Protein AF-A0A392Q8X5-F1 (afdb_monomer)

Mean predicted aligned error: 6.74 Å

Organism: NCBI:txid97028

Sequence (104 aa):
MPFQKICNNMVGVLKRLKPVLDDIMDYKIPLHENLCKVCEELDIRVNEARDFIEKWGSKMSKIHSVLQSGTLLIKLQSTSLDICHMIVKSLQSPPSVSVLANLQ

pLDDT: mean 88.03, std 12.71, range [51.56, 98.44]

Structure (mmCIF, N/CA/C/O backbone):
data_AF-A0A392Q8X5-F1
#
_entry.id   AF-A0A392Q8X5-F1
#
loop_
_atom_site.group_PDB
_atom_site.id
_atom_site.type_symbol
_atom_site.label_atom_id
_atom_site.label_alt_id
_atom_site.label_comp_id
_atom_site.label_asym_id
_atom_site.label_entity_id
_atom_site.label_seq_id
_atom_site.pdbx_PDB_ins_code
_atom_site.Cartn_x
_atom_site.Cartn_y
_atom_site.Cartn_z
_atom_site.occupancy
_atom_site.B_iso_or_equiv
_atom_site.auth_seq_id
_atom_site.auth_comp_id
_atom_site.auth_asym_id
_atom_site.auth_atom_id
_atom_site.pdbx_PDB_model_num
ATOM 1 N N . MET A 1 1 ? -20.931 2.638 7.370 1.00 82.19 1 MET A N 1
ATOM 2 C CA . MET A 1 1 ? -20.209 3.313 8.478 1.00 82.19 1 MET A CA 1
ATOM 3 C C . MET A 1 1 ? -18.973 4.025 7.923 1.00 82.19 1 MET A C 1
ATOM 5 O O . MET A 1 1 ? -18.302 3.419 7.095 1.00 82.19 1 MET A O 1
ATOM 9 N N . PRO A 1 2 ? -18.662 5.275 8.325 1.00 90.88 2 PRO A N 1
ATOM 10 C CA . PRO A 1 2 ? -17.554 6.057 7.752 1.00 90.88 2 PRO A CA 1
ATOM 11 C C . PRO A 1 2 ? -16.181 5.371 7.828 1.00 90.88 2 PRO A C 1
ATOM 13 O O . PRO A 1 2 ? -15.478 5.322 6.827 1.00 90.88 2 PRO A O 1
ATOM 16 N N . PHE A 1 3 ? -15.846 4.756 8.967 1.00 91.94 3 PHE A N 1
ATOM 17 C CA . PHE A 1 3 ? -14.605 3.988 9.145 1.00 91.94 3 PHE A CA 1
ATOM 18 C C . PHE A 1 3 ? -14.455 2.862 8.107 1.00 91.94 3 PHE A C 1
ATOM 20 O O . PHE A 1 3 ? -13.466 2.806 7.388 1.00 91.94 3 PHE A O 1
ATOM 27 N N . GLN A 1 4 ? -15.489 2.033 7.936 1.00 92.50 4 GLN A N 1
ATOM 28 C CA . GLN A 1 4 ? -15.488 0.948 6.949 1.00 92.50 4 GLN A CA 1
ATOM 29 C C . GLN A 1 4 ? -15.280 1.460 5.516 1.00 92.50 4 GLN A C 1
ATOM 31 O O . GLN A 1 4 ? -14.575 0.832 4.732 1.00 92.50 4 GLN A O 1
ATOM 36 N N . LYS A 1 5 ? -15.865 2.617 5.167 1.00 96.44 5 LYS A N 1
ATOM 37 C CA . LYS A 1 5 ? -15.646 3.246 3.855 1.00 96.44 5 LYS A CA 1
ATOM 38 C C . LYS A 1 5 ? -14.170 3.605 3.658 1.00 96.44 5 LYS A C 1
ATOM 40 O O . LYS A 1 5 ? -13.638 3.385 2.577 1.00 96.44 5 LYS A O 1
ATOM 45 N N . ILE A 1 6 ? -13.510 4.116 4.696 1.00 97.06 6 ILE A N 1
ATOM 46 C CA . ILE A 1 6 ? -12.085 4.454 4.655 1.00 97.06 6 ILE A CA 1
ATOM 47 C C . ILE A 1 6 ? -11.227 3.190 4.500 1.00 97.06 6 ILE A C 1
ATOM 49 O O . ILE A 1 6 ? -10.365 3.160 3.625 1.00 97.06 6 ILE A O 1
ATOM 53 N N . CYS A 1 7 ? -11.507 2.121 5.251 1.00 95.44 7 CYS A N 1
ATOM 54 C CA . CYS A 1 7 ? -10.812 0.837 5.091 1.00 95.44 7 CYS A CA 1
ATOM 55 C C . CYS A 1 7 ? -10.974 0.271 3.671 1.00 95.44 7 CYS A C 1
ATOM 57 O O . CYS A 1 7 ? -9.999 -0.138 3.045 1.00 95.44 7 CYS A O 1
ATOM 59 N N . ASN A 1 8 ? -12.190 0.311 3.118 1.00 96.88 8 ASN A N 1
ATOM 60 C CA . ASN A 1 8 ? -12.440 -0.121 1.742 1.00 96.88 8 ASN A CA 1
ATOM 61 C C . ASN A 1 8 ? -11.658 0.721 0.724 1.00 96.88 8 ASN A C 1
ATOM 63 O O . ASN A 1 8 ? -11.166 0.180 -0.266 1.00 96.88 8 ASN A O 1
ATOM 67 N N . ASN A 1 9 ? -11.503 2.024 0.969 1.00 98.12 9 ASN A N 1
ATOM 68 C CA . ASN A 1 9 ? -10.683 2.889 0.126 1.00 98.12 9 ASN A CA 1
ATOM 69 C C . ASN A 1 9 ? -9.196 2.517 0.201 1.00 98.12 9 ASN A C 1
ATOM 71 O O . ASN A 1 9 ? -8.555 2.472 -0.844 1.00 98.12 9 ASN A O 1
ATOM 75 N N . MET A 1 10 ? -8.657 2.196 1.384 1.00 98.19 10 MET A N 1
ATOM 76 C CA . MET A 1 10 ? -7.272 1.712 1.525 1.00 98.19 10 MET A CA 1
ATOM 77 C C . MET A 1 10 ? -7.050 0.438 0.708 1.00 98.19 10 MET A C 1
ATOM 79 O O . MET A 1 10 ? -6.116 0.360 -0.086 1.00 98.19 10 MET A O 1
ATOM 83 N N . VAL A 1 11 ? -7.961 -0.533 0.837 1.00 97.62 11 VAL A N 1
ATOM 84 C CA . VAL A 1 11 ? -7.938 -1.759 0.027 1.00 97.62 11 VAL A CA 1
ATOM 85 C C . VAL A 1 11 ? -8.020 -1.422 -1.463 1.00 97.62 11 VAL A C 1
ATOM 87 O O . VAL A 1 11 ? -7.318 -2.024 -2.270 1.00 97.62 11 VAL A O 1
ATOM 90 N N . GLY A 1 12 ? -8.848 -0.446 -1.840 1.00 98.31 12 GLY A N 1
ATOM 91 C CA . GLY A 1 12 ? -8.958 0.043 -3.212 1.00 98.31 12 GLY A CA 1
ATOM 92 C C . GLY A 1 12 ? -7.654 0.630 -3.756 1.00 98.31 12 GLY A C 1
ATOM 93 O O . GLY A 1 12 ? -7.317 0.362 -4.905 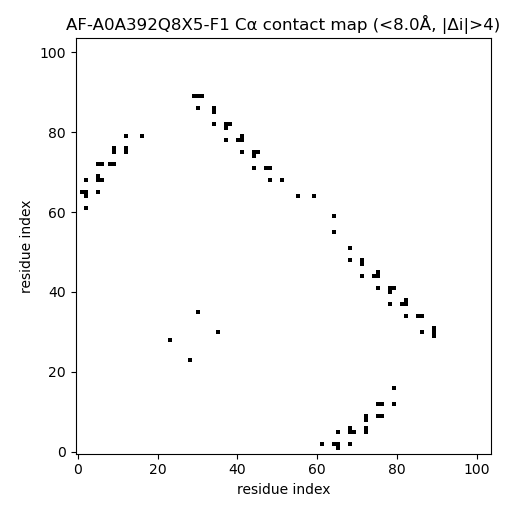1.00 98.31 12 GLY A O 1
ATOM 94 N N . VAL A 1 13 ? -6.909 1.386 -2.946 1.00 98.25 13 VAL A N 1
ATOM 95 C CA . VAL A 1 13 ? -5.582 1.912 -3.308 1.00 98.25 13 VAL A CA 1
ATOM 96 C C . VAL A 1 13 ? -4.605 0.759 -3.541 1.00 98.25 13 VAL A C 1
ATOM 98 O O . VAL A 1 13 ? -4.021 0.666 -4.617 1.00 98.25 13 VAL A O 1
ATOM 101 N N . LEU A 1 14 ? -4.502 -0.175 -2.592 1.00 97.75 14 LEU A N 1
ATOM 102 C CA . LEU A 1 14 ? -3.572 -1.306 -2.683 1.00 97.75 14 LEU A CA 1
ATOM 103 C C . LEU A 1 14 ? -3.877 -2.235 -3.860 1.00 97.75 14 LEU A C 1
ATOM 105 O O . LEU A 1 14 ? -2.969 -2.640 -4.580 1.00 97.75 14 LEU A O 1
ATOM 109 N N . LYS A 1 15 ? -5.158 -2.526 -4.115 1.00 98.12 15 LYS A N 1
ATOM 110 C CA . LYS A 1 15 ? -5.579 -3.327 -5.274 1.00 98.12 15 LYS A CA 1
ATOM 111 C C . LYS A 1 15 ? -5.217 -2.678 -6.608 1.00 98.12 15 LYS A C 1
ATOM 113 O O . LYS A 1 15 ? -4.985 -3.399 -7.569 1.00 98.12 15 LYS A O 1
ATOM 118 N N . ARG A 1 16 ? -5.201 -1.344 -6.680 1.00 97.69 16 ARG A N 1
ATOM 119 C CA . ARG A 1 16 ? -4.802 -0.607 -7.888 1.00 97.69 16 ARG A CA 1
ATOM 120 C C . ARG A 1 16 ? -3.291 -0.530 -8.041 1.00 97.69 16 ARG A C 1
ATOM 122 O O . ARG A 1 16 ? -2.813 -0.581 -9.164 1.00 97.69 16 ARG A O 1
ATOM 129 N N . LEU A 1 17 ? -2.561 -0.413 -6.935 1.00 96.81 17 LEU A N 1
ATOM 130 C CA . LEU A 1 17 ? -1.105 -0.347 -6.965 1.00 96.81 17 LEU A CA 1
ATOM 131 C C . LEU A 1 17 ? -0.468 -1.706 -7.275 1.00 96.81 17 LEU A C 1
ATOM 133 O O . LEU A 1 17 ? 0.519 -1.756 -7.996 1.00 96.81 17 LEU A O 1
ATOM 137 N N . LYS A 1 18 ? -1.046 -2.805 -6.778 1.00 96.19 18 LYS A N 1
ATOM 138 C CA . LYS A 1 18 ? -0.533 -4.162 -7.005 1.00 96.19 18 LYS A CA 1
ATOM 139 C C . LYS A 1 18 ? -0.174 -4.467 -8.472 1.00 96.19 18 LYS A C 1
ATOM 141 O O . LYS A 1 18 ? 0.979 -4.814 -8.688 1.00 96.19 18 LYS A O 1
ATOM 146 N N . PRO A 1 19 ? -1.077 -4.327 -9.464 1.00 96.62 19 PRO A N 1
ATOM 147 C CA . PRO A 1 19 ? -0.734 -4.644 -10.851 1.00 96.62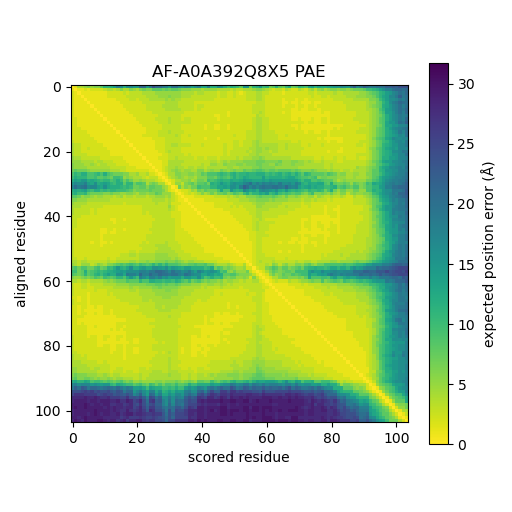 19 PRO A CA 1
ATOM 148 C C . PRO A 1 19 ? 0.414 -3.784 -11.391 1.00 96.62 19 PRO A C 1
ATOM 150 O O . PRO A 1 19 ? 1.228 -4.283 -12.149 1.00 96.62 19 PRO A O 1
ATOM 153 N N . VAL A 1 20 ? 0.546 -2.529 -10.942 1.00 93.38 20 VAL A N 1
ATOM 154 C CA . VAL A 1 20 ? 1.681 -1.672 -11.325 1.00 93.38 20 VAL A CA 1
ATOM 155 C C . VAL A 1 20 ? 2.999 -2.254 -10.813 1.00 93.38 20 VAL A C 1
ATOM 157 O O . VAL A 1 20 ? 3.994 -2.249 -11.528 1.00 93.38 20 VAL A O 1
ATOM 160 N N . LEU A 1 21 ? 3.019 -2.759 -9.577 1.00 92.44 21 LEU A N 1
ATOM 161 C CA . LEU A 1 21 ? 4.204 -3.399 -9.004 1.00 92.44 21 LEU A CA 1
ATOM 162 C C . LEU A 1 21 ? 4.495 -4.761 -9.648 1.00 92.44 21 LEU A C 1
ATOM 164 O O . LEU A 1 21 ? 5.659 -5.075 -9.881 1.00 92.44 21 LEU A O 1
ATOM 168 N N . ASP A 1 22 ? 3.453 -5.539 -9.949 1.00 93.56 22 ASP A N 1
ATOM 169 C CA . ASP A 1 22 ? 3.576 -6.822 -10.647 1.00 93.56 22 ASP A CA 1
ATOM 170 C C . ASP A 1 22 ? 4.200 -6.607 -12.043 1.00 93.56 22 ASP A C 1
ATOM 172 O O . ASP A 1 22 ? 5.190 -7.257 -12.371 1.00 93.56 22 ASP A O 1
ATOM 176 N N . ASP A 1 23 ? 3.734 -5.606 -12.802 1.00 91.69 23 ASP A N 1
ATOM 177 C CA . ASP A 1 23 ? 4.288 -5.254 -14.117 1.00 91.69 23 ASP A CA 1
ATOM 178 C C . ASP A 1 23 ? 5.788 -4.919 -14.035 1.00 91.69 23 ASP A C 1
ATOM 180 O O . ASP A 1 23 ? 6.584 -5.377 -14.850 1.00 91.69 23 ASP A O 1
ATOM 184 N N . ILE A 1 24 ? 6.220 -4.144 -13.035 1.00 87.75 24 ILE A N 1
ATOM 185 C CA . ILE A 1 24 ? 7.646 -3.810 -12.866 1.00 87.75 24 ILE A CA 1
ATOM 186 C C . ILE A 1 24 ? 8.494 -5.070 -12.684 1.00 87.75 24 ILE A C 1
ATOM 188 O O . ILE A 1 24 ? 9.575 -5.173 -13.274 1.00 87.75 24 ILE A O 1
ATOM 192 N N . MET A 1 25 ? 8.005 -6.018 -11.884 1.00 87.25 25 MET A N 1
ATOM 193 C CA . MET A 1 25 ? 8.685 -7.288 -11.649 1.00 87.25 25 MET A CA 1
ATOM 194 C C . MET A 1 25 ? 8.729 -8.141 -12.919 1.00 87.25 25 MET A C 1
ATOM 196 O O . MET A 1 25 ? 9.794 -8.662 -13.262 1.00 87.25 25 MET A O 1
ATOM 200 N N . ASP A 1 26 ? 7.615 -8.228 -13.645 1.00 91.62 26 ASP A N 1
ATOM 201 C CA . ASP A 1 26 ? 7.484 -9.022 -14.870 1.00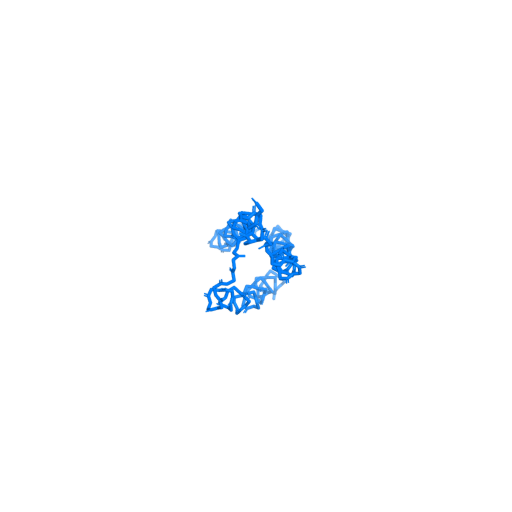 91.62 26 ASP A CA 1
ATOM 202 C C . ASP A 1 26 ? 8.362 -8.477 -16.005 1.00 91.62 26 ASP A C 1
ATOM 204 O O . ASP A 1 26 ? 9.083 -9.230 -16.668 1.00 91.62 26 ASP A O 1
ATOM 208 N N . TYR A 1 27 ? 8.382 -7.154 -16.186 1.00 86.38 27 TYR A N 1
ATOM 209 C CA . TYR A 1 27 ? 9.224 -6.477 -17.176 1.00 86.38 27 TYR A CA 1
ATOM 210 C C . TYR A 1 27 ? 10.669 -6.266 -16.705 1.00 86.38 27 TYR A C 1
ATOM 212 O O . TYR A 1 27 ? 11.481 -5.731 -17.463 1.00 86.38 27 TYR A O 1
ATOM 220 N N . LYS A 1 28 ? 11.010 -6.686 -15.477 1.00 82.75 28 LYS A N 1
ATOM 221 C CA . LYS A 1 28 ? 12.334 -6.510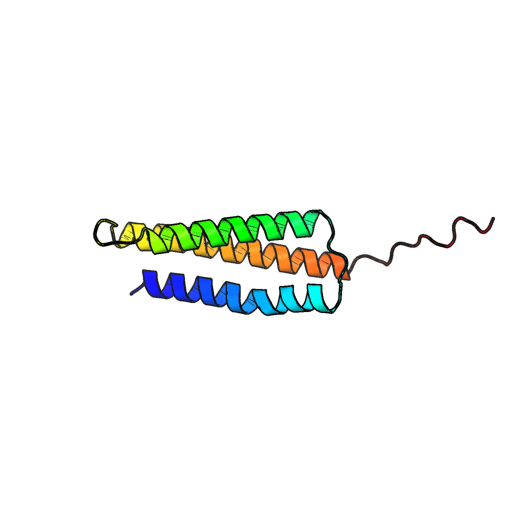 -14.855 1.00 82.75 28 LYS A CA 1
ATOM 222 C C . LYS A 1 28 ? 12.843 -5.071 -14.971 1.00 82.75 28 LYS A C 1
ATOM 224 O O . LYS A 1 28 ? 14.023 -4.846 -15.251 1.00 82.75 28 LYS A O 1
ATOM 229 N N . ILE A 1 29 ? 11.948 -4.097 -14.792 1.00 77.69 29 ILE A N 1
ATOM 230 C CA . ILE A 1 29 ? 12.303 -2.680 -14.893 1.00 77.69 29 ILE A CA 1
ATOM 231 C C . ILE A 1 29 ? 13.348 -2.391 -13.808 1.00 77.69 29 ILE A C 1
ATOM 233 O O . ILE A 1 29 ? 13.086 -2.676 -12.637 1.00 77.69 29 ILE A O 1
ATOM 237 N N . PRO A 1 30 ? 14.527 -1.839 -14.156 1.00 74.25 30 PRO A N 1
ATOM 238 C CA . PRO A 1 30 ? 15.545 -1.516 -13.170 1.00 74.25 30 PRO A CA 1
ATOM 239 C C . PRO A 1 30 ? 14.991 -0.542 -12.128 1.00 74.25 30 PRO A C 1
ATOM 241 O O . PRO A 1 30 ? 14.674 0.611 -12.422 1.00 74.25 30 PRO A O 1
ATOM 244 N N . LEU A 1 31 ? 14.873 -1.019 -10.894 1.00 71.69 31 LEU A N 1
ATOM 245 C CA . LEU A 1 31 ? 14.474 -0.207 -9.758 1.00 71.69 31 LEU A CA 1
ATOM 246 C C . LEU A 1 31 ? 15.711 0.532 -9.243 1.00 71.69 31 LEU A C 1
ATOM 248 O O . LEU A 1 31 ? 16.656 -0.089 -8.758 1.00 71.69 31 LEU A O 1
ATOM 252 N N . HIS A 1 32 ? 15.724 1.863 -9.333 1.00 74.69 32 HIS A N 1
ATOM 253 C CA . HIS A 1 32 ? 16.729 2.654 -8.620 1.00 74.69 32 HIS A CA 1
ATOM 254 C C . HIS A 1 32 ? 16.594 2.440 -7.102 1.00 74.69 32 HIS A C 1
ATOM 256 O O . HIS A 1 32 ? 15.484 2.259 -6.605 1.00 74.69 32 HIS A O 1
ATOM 262 N N . GLU A 1 33 ? 17.696 2.550 -6.348 1.00 76.62 33 GLU A N 1
ATOM 263 C CA . GLU A 1 33 ? 17.722 2.399 -4.877 1.00 76.62 33 GLU A CA 1
ATOM 264 C C . GLU A 1 33 ? 16.642 3.247 -4.172 1.00 76.62 33 GLU A C 1
ATOM 266 O O . GLU A 1 33 ? 16.041 2.832 -3.182 1.00 76.62 33 GLU A O 1
ATOM 271 N N . ASN A 1 34 ? 16.330 4.419 -4.731 1.00 81.62 34 ASN A N 1
ATOM 272 C CA . ASN A 1 34 ? 15.282 5.296 -4.218 1.00 81.62 34 ASN A CA 1
ATOM 273 C C . ASN A 1 34 ? 13.871 4.702 -4.347 1.00 81.62 34 ASN A C 1
ATOM 275 O O . ASN A 1 34 ? 13.037 4.976 -3.494 1.00 81.62 34 ASN A O 1
ATOM 279 N N . LEU A 1 35 ? 13.583 3.901 -5.376 1.00 86.12 35 LEU A N 1
ATOM 280 C CA . LEU A 1 35 ? 12.278 3.257 -5.535 1.00 86.12 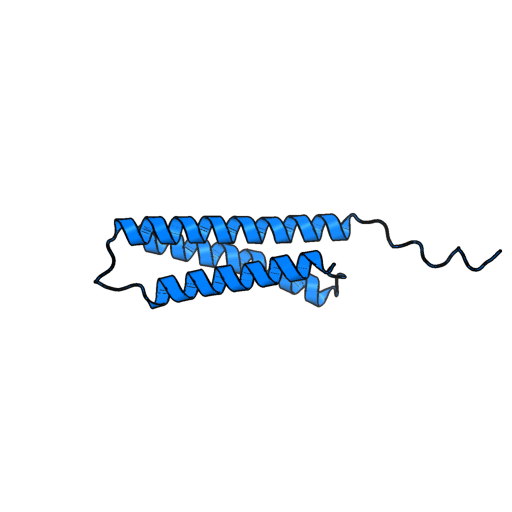35 LEU A CA 1
ATOM 281 C C . LEU A 1 35 ? 12.099 2.114 -4.527 1.00 86.12 35 LEU A C 1
ATOM 283 O O . LEU A 1 35 ? 11.030 2.007 -3.934 1.00 86.12 35 LEU A O 1
ATOM 287 N N . CYS A 1 36 ? 13.156 1.344 -4.240 1.00 87.94 36 CYS A N 1
ATOM 288 C CA . CYS A 1 36 ? 13.129 0.338 -3.172 1.00 87.94 36 CYS A CA 1
ATOM 289 C C . CYS A 1 36 ? 12.760 0.961 -1.817 1.00 87.94 36 CYS A C 1
ATOM 291 O O . CYS A 1 36 ? 11.850 0.473 -1.155 1.00 87.94 36 CYS A O 1
ATOM 293 N N . LYS A 1 37 ? 13.369 2.101 -1.460 1.00 91.38 37 LYS A N 1
ATOM 294 C CA . LYS A 1 37 ? 13.061 2.828 -0.213 1.00 91.38 37 LYS A CA 1
ATOM 295 C C . LYS A 1 37 ? 11.597 3.269 -0.121 1.00 91.38 37 LYS A C 1
ATOM 297 O O . LYS A 1 37 ? 10.992 3.191 0.943 1.00 91.38 37 LYS A O 1
ATOM 302 N N . VAL A 1 38 ? 10.999 3.724 -1.226 1.00 92.38 38 VAL A N 1
ATOM 303 C CA . VAL A 1 38 ? 9.575 4.114 -1.226 1.00 92.38 38 VAL A CA 1
ATOM 304 C C . VAL A 1 38 ? 8.662 2.878 -1.139 1.00 92.38 38 VAL A C 1
ATOM 306 O O . VAL A 1 38 ? 7.615 2.938 -0.495 1.00 92.38 38 VAL A O 1
ATOM 309 N N . CYS A 1 39 ? 9.055 1.742 -1.721 1.00 93.00 39 CYS A N 1
ATOM 310 C CA . CYS A 1 39 ? 8.340 0.473 -1.546 1.00 93.00 39 CYS A CA 1
ATOM 311 C C . CYS A 1 39 ? 8.418 -0.051 -0.100 1.00 93.00 39 CYS A C 1
ATOM 313 O O . CYS A 1 39 ? 7.419 -0.544 0.417 1.00 93.00 39 CYS A O 1
ATOM 315 N N . GLU A 1 40 ? 9.561 0.091 0.572 1.00 94.50 40 GLU A N 1
ATOM 316 C CA . GLU A 1 40 ? 9.696 -0.210 2.005 1.00 94.50 40 GLU A CA 1
ATOM 317 C C . GLU A 1 40 ? 8.784 0.692 2.846 1.00 94.50 40 GLU A C 1
ATOM 319 O O . GLU A 1 40 ? 8.057 0.209 3.712 1.00 94.50 40 GLU A O 1
ATOM 324 N N . GLU A 1 41 ? 8.735 1.992 2.540 1.00 96.50 41 GLU A N 1
ATOM 325 C CA . GLU A 1 41 ? 7.811 2.913 3.205 1.00 96.50 41 GLU A CA 1
ATOM 326 C C . GLU A 1 41 ? 6.350 2.485 3.008 1.00 96.50 41 GLU A C 1
ATOM 328 O O . GLU A 1 41 ? 5.554 2.551 3.945 1.00 96.50 41 GLU A O 1
ATOM 333 N N . LEU A 1 42 ? 5.978 2.009 1.813 1.00 97.06 42 LEU A N 1
ATOM 334 C CA . LEU A 1 42 ? 4.637 1.479 1.564 1.00 97.06 42 LEU A CA 1
ATOM 335 C C . LEU A 1 42 ? 4.332 0.285 2.471 1.00 97.06 42 LEU A C 1
ATOM 337 O O . LEU A 1 42 ? 3.237 0.239 3.032 1.00 97.06 42 LEU A O 1
ATOM 341 N N . ASP A 1 43 ? 5.270 -0.651 2.624 1.00 97.50 43 ASP A N 1
ATOM 342 C CA . ASP A 1 43 ? 5.101 -1.804 3.513 1.00 97.50 43 ASP A CA 1
ATOM 343 C C . ASP A 1 43 ? 4.854 -1.353 4.958 1.00 97.50 43 ASP A C 1
ATOM 345 O O . ASP A 1 43 ? 3.889 -1.793 5.588 1.00 97.50 43 ASP A O 1
ATOM 349 N N . ILE A 1 44 ? 5.622 -0.369 5.441 1.00 97.81 44 ILE A N 1
ATOM 350 C CA . ILE A 1 44 ? 5.396 0.254 6.752 1.00 97.81 44 ILE A CA 1
ATOM 351 C C . ILE A 1 44 ? 3.966 0.802 6.844 1.00 97.81 44 ILE A C 1
ATOM 353 O O . ILE A 1 44 ? 3.254 0.487 7.798 1.00 97.81 44 ILE A O 1
ATOM 357 N N . ARG A 1 45 ? 3.489 1.565 5.848 1.00 97.81 45 ARG A N 1
ATOM 358 C CA . ARG A 1 45 ? 2.118 2.121 5.863 1.00 97.81 45 ARG A CA 1
ATOM 359 C C . ARG A 1 45 ? 1.035 1.044 5.827 1.00 97.81 45 ARG A C 1
ATOM 361 O O . ARG A 1 45 ? -0.007 1.206 6.465 1.00 97.81 45 ARG A O 1
ATOM 368 N N . VAL A 1 46 ? 1.250 -0.043 5.089 1.00 97.69 46 VAL A N 1
ATOM 369 C CA . VAL A 1 46 ? 0.329 -1.187 5.044 1.00 97.69 46 VAL A CA 1
ATOM 370 C C . VAL A 1 46 ? 0.277 -1.886 6.398 1.00 97.69 46 VAL A C 1
ATOM 372 O O . VAL A 1 46 ? -0.817 -2.193 6.877 1.00 97.69 46 VAL A O 1
ATOM 375 N N . ASN A 1 47 ? 1.429 -2.093 7.032 1.00 98.00 47 ASN A N 1
ATOM 376 C CA . ASN A 1 47 ? 1.524 -2.703 8.352 1.00 98.00 47 ASN A CA 1
ATOM 377 C C . ASN A 1 47 ? 0.871 -1.813 9.420 1.00 98.00 47 ASN A C 1
ATOM 379 O O . ASN A 1 47 ? 0.041 -2.310 10.175 1.00 98.00 47 ASN A O 1
ATOM 383 N N . GLU A 1 48 ? 1.117 -0.495 9.418 1.00 97.19 48 GLU 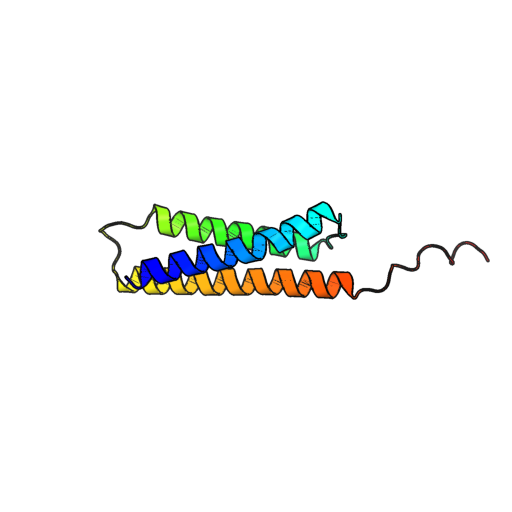A N 1
ATOM 384 C CA . GLU A 1 48 ? 0.422 0.466 10.294 1.00 97.19 48 GLU A CA 1
ATOM 385 C C . GLU A 1 48 ? -1.107 0.376 10.141 1.00 97.19 48 GLU A C 1
ATOM 387 O O . GLU A 1 48 ? -1.847 0.357 11.130 1.00 97.19 48 GLU A O 1
ATOM 392 N N . ALA A 1 49 ? -1.596 0.316 8.897 1.00 96.69 49 ALA A N 1
ATOM 393 C CA . ALA A 1 49 ? -3.023 0.227 8.617 1.00 96.69 49 ALA A CA 1
ATOM 394 C C . ALA A 1 49 ? -3.625 -1.106 9.081 1.00 96.69 49 ALA A C 1
ATOM 396 O O . ALA A 1 49 ? -4.709 -1.108 9.671 1.00 96.69 49 ALA A O 1
ATOM 397 N N . ARG A 1 50 ? -2.926 -2.224 8.847 1.00 96.31 50 ARG A N 1
ATOM 398 C CA . ARG A 1 50 ? -3.333 -3.555 9.314 1.00 96.31 50 ARG A CA 1
ATOM 399 C C . ARG A 1 50 ? -3.430 -3.577 10.835 1.00 96.31 50 ARG A C 1
ATOM 401 O O . ARG A 1 50 ? -4.499 -3.872 11.360 1.00 96.31 50 ARG A O 1
ATOM 408 N N . ASP A 1 51 ? -2.365 -3.172 11.516 1.00 96.00 51 ASP A N 1
ATOM 409 C CA . ASP A 1 51 ? -2.279 -3.111 12.974 1.00 96.00 51 ASP A CA 1
ATOM 410 C C . ASP A 1 51 ? -3.418 -2.296 13.585 1.00 96.00 51 ASP A C 1
ATOM 412 O O . ASP A 1 51 ? -4.019 -2.689 14.587 1.00 96.00 51 ASP A O 1
ATOM 416 N N . PHE A 1 52 ? -3.720 -1.140 12.991 1.00 94.25 52 PHE A N 1
ATOM 417 C CA . PHE A 1 52 ? -4.800 -0.284 13.458 1.00 94.25 52 PHE A CA 1
ATOM 418 C C . PHE A 1 52 ? -6.170 -0.958 13.328 1.00 94.25 52 PHE A C 1
ATOM 420 O O . PHE A 1 52 ? -6.984 -0.877 14.249 1.00 94.25 52 PHE A O 1
ATOM 427 N N . ILE A 1 53 ? -6.425 -1.631 12.202 1.00 92.81 53 ILE A N 1
ATOM 428 C CA . ILE A 1 53 ? -7.685 -2.337 11.946 1.00 92.81 53 ILE A CA 1
ATOM 429 C C . ILE A 1 53 ? -7.813 -3.571 12.847 1.00 92.81 53 ILE A C 1
ATOM 431 O O . ILE A 1 53 ? -8.893 -3.819 13.372 1.00 92.81 53 ILE A O 1
ATOM 435 N N . GLU A 1 54 ? -6.737 -4.321 13.071 1.00 92.00 54 GLU A N 1
ATOM 436 C CA . GLU A 1 54 ? -6.741 -5.498 13.950 1.00 92.00 54 GLU A CA 1
ATOM 437 C C . GLU A 1 54 ? -6.975 -5.126 15.417 1.00 92.00 54 GLU A C 1
ATOM 439 O O . GLU A 1 54 ? -7.699 -5.815 16.134 1.00 92.00 54 GLU A O 1
ATOM 444 N N . LYS A 1 55 ? -6.408 -4.000 15.865 1.00 90.50 55 LYS A N 1
ATOM 445 C CA . LYS A 1 55 ? -6.605 -3.466 17.224 1.00 90.50 55 LYS A CA 1
ATOM 446 C C . LYS A 1 55 ? -7.934 -2.717 17.377 1.00 90.50 55 LYS A C 1
ATOM 448 O O . LYS A 1 55 ? -8.287 -2.314 18.490 1.00 90.50 55 LYS A O 1
ATOM 453 N N . TRP A 1 56 ? -8.674 -2.496 16.289 1.00 88.62 56 TRP A N 1
ATOM 454 C CA . TRP A 1 56 ? -9.956 -1.804 16.334 1.00 88.62 56 TRP A CA 1
ATOM 455 C C . TRP A 1 56 ? -11.008 -2.664 17.050 1.00 88.62 56 TRP A C 1
ATOM 457 O O . TRP A 1 56 ? -11.278 -3.803 16.682 1.00 88.62 56 TRP A O 1
ATOM 467 N N . GLY A 1 57 ? -11.633 -2.104 18.089 1.00 80.31 57 GLY A N 1
ATOM 468 C CA . GLY A 1 57 ? -12.626 -2.795 18.911 1.00 80.31 57 GLY A CA 1
ATOM 469 C C . GLY A 1 57 ? -13.554 -1.830 19.649 1.00 80.31 57 GLY A C 1
ATOM 470 O O . GLY A 1 57 ? -13.492 -0.615 19.460 1.00 80.31 57 GLY A O 1
ATOM 471 N N . SER A 1 58 ? -14.408 -2.358 20.533 1.00 70.31 58 S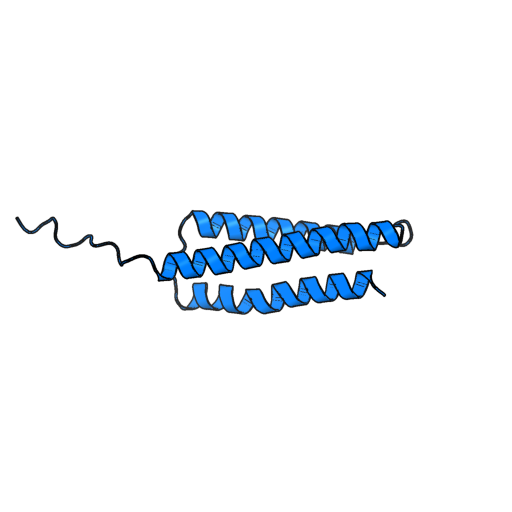ER A N 1
ATOM 472 C CA . SER A 1 58 ? -15.486 -1.599 21.200 1.00 70.31 58 SER A CA 1
ATOM 473 C C . SER A 1 58 ? -15.021 -0.435 22.088 1.00 70.31 58 SER A C 1
ATOM 475 O O . SER A 1 58 ? -15.820 0.444 22.403 1.00 70.31 58 SER A O 1
ATOM 477 N N . LYS A 1 59 ? -13.739 -0.409 22.479 1.00 80.00 59 LYS A N 1
ATOM 478 C CA . LYS A 1 59 ? -13.145 0.633 23.335 1.00 80.00 59 LYS A CA 1
ATOM 479 C C . LYS A 1 59 ? -12.677 1.877 22.566 1.00 80.00 59 LYS A C 1
ATOM 481 O O . LYS A 1 59 ? -12.403 2.899 23.187 1.00 80.00 59 LYS A O 1
ATOM 486 N N . MET A 1 60 ? -12.579 1.813 21.236 1.00 84.81 60 MET A N 1
ATOM 487 C CA . MET A 1 60 ? -12.170 2.949 20.404 1.00 84.81 60 MET A CA 1
ATOM 488 C C . MET A 1 60 ? -13.365 3.856 20.101 1.00 84.81 60 MET A C 1
ATOM 490 O O . MET A 1 60 ? -14.425 3.395 19.671 1.00 84.81 60 MET A O 1
ATOM 494 N N . SER A 1 61 ? -13.200 5.171 20.269 1.00 90.88 61 SER A N 1
ATOM 495 C CA . SER A 1 61 ? -14.261 6.110 19.899 1.00 90.88 61 SER A CA 1
ATOM 496 C C . SER A 1 61 ? -14.455 6.132 18.377 1.00 90.88 61 SER A C 1
ATOM 498 O O . SER A 1 61 ? -13.504 5.999 17.597 1.00 90.88 61 SER A O 1
ATOM 500 N N . LYS A 1 62 ? -15.701 6.324 17.926 1.00 89.94 62 LYS A N 1
ATOM 501 C CA . LYS A 1 62 ? -16.029 6.385 16.489 1.00 89.94 62 LYS A CA 1
ATOM 502 C C . LYS A 1 62 ? -15.289 7.523 15.781 1.00 89.94 62 LYS A C 1
ATOM 504 O O . LYS A 1 62 ? -14.810 7.335 14.668 1.00 89.94 62 LYS A O 1
ATOM 509 N N . ILE A 1 63 ? -15.169 8.678 16.438 1.00 92.81 63 ILE A N 1
ATOM 510 C CA . ILE A 1 63 ? -14.470 9.854 15.901 1.00 92.81 63 ILE A CA 1
ATOM 511 C C . ILE A 1 63 ? -12.976 9.561 15.764 1.00 92.81 63 ILE A C 1
ATOM 513 O O . ILE A 1 63 ? -12.413 9.769 14.694 1.00 92.81 63 ILE A O 1
ATOM 517 N N . HIS A 1 64 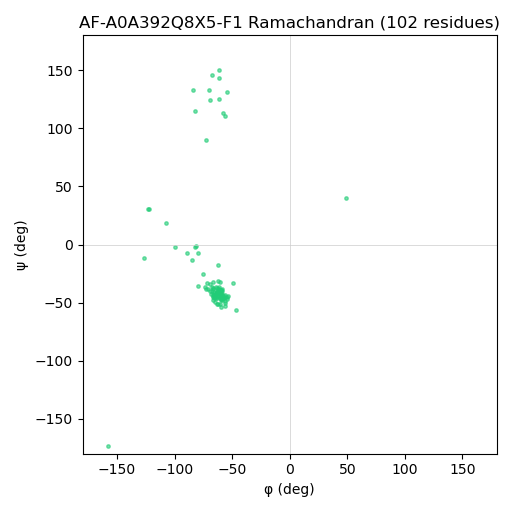? -12.351 9.006 16.807 1.00 92.06 64 HIS A N 1
ATOM 518 C CA . HIS A 1 64 ? -10.941 8.625 16.758 1.00 92.06 64 HIS A CA 1
ATOM 519 C C . HIS A 1 64 ? -10.679 7.593 15.655 1.00 92.06 64 HIS A C 1
ATOM 521 O O . HIS A 1 64 ? -9.727 7.736 14.894 1.00 92.06 64 HIS A O 1
ATOM 527 N N . SER A 1 65 ? -11.578 6.613 15.507 1.00 92.81 65 SER A N 1
ATOM 528 C CA . SER A 1 65 ? -11.484 5.589 14.461 1.00 92.81 65 SER A CA 1
ATOM 529 C C . SER A 1 65 ? -11.455 6.205 13.059 1.00 92.81 65 SER A C 1
ATOM 531 O O . SER A 1 65 ? -10.629 5.839 12.224 1.00 92.81 65 SER A O 1
ATOM 533 N N . VAL A 1 66 ? -12.344 7.168 12.798 1.00 94.81 66 VAL A N 1
ATOM 534 C CA . VAL A 1 66 ? -12.430 7.870 11.509 1.00 94.81 66 VAL A CA 1
ATOM 535 C C . VAL A 1 66 ? -11.216 8.766 11.270 1.00 94.81 66 VAL A C 1
ATOM 537 O O . VAL A 1 66 ? -10.681 8.756 10.167 1.00 94.81 66 VAL A O 1
ATOM 540 N N . LEU A 1 67 ? -10.749 9.500 12.283 1.00 95.38 67 LEU A N 1
ATOM 541 C CA . LEU A 1 67 ? -9.583 10.376 12.145 1.00 95.38 67 LEU A CA 1
ATOM 542 C C . LEU A 1 67 ? -8.304 9.582 11.857 1.00 95.38 67 LEU A C 1
ATOM 544 O O . LEU A 1 67 ? -7.606 9.882 10.893 1.00 95.38 67 LEU A O 1
ATOM 548 N N . GLN A 1 68 ? -8.023 8.540 12.643 1.00 95.56 68 GLN A N 1
ATOM 549 C CA . GLN A 1 68 ? -6.815 7.730 12.465 1.00 95.56 68 GLN A CA 1
ATOM 550 C C . GLN A 1 68 ? -6.824 6.971 11.137 1.00 95.56 68 GLN A C 1
ATOM 552 O O . GLN A 1 68 ? -5.848 7.021 10.391 1.00 95.56 68 GLN A O 1
ATOM 557 N N . SER A 1 69 ? -7.948 6.335 10.787 1.00 95.75 69 SER A N 1
ATOM 558 C CA . SER A 1 69 ? -8.074 5.692 9.473 1.00 95.75 69 SER A CA 1
ATOM 559 C C . SER A 1 69 ? -7.941 6.699 8.328 1.00 95.75 69 SER A C 1
ATOM 561 O O . SER A 1 69 ? -7.305 6.392 7.326 1.00 95.75 69 SER A O 1
ATOM 563 N N . GLY A 1 70 ? -8.487 7.911 8.459 1.00 97.31 70 GLY A N 1
ATOM 564 C CA . GLY A 1 70 ? -8.330 8.966 7.457 1.00 97.31 70 GLY A CA 1
ATOM 565 C C . GLY A 1 70 ? -6.863 9.334 7.225 1.00 97.31 70 GLY A C 1
ATOM 566 O O . GLY A 1 70 ? -6.409 9.358 6.082 1.00 97.31 70 GLY A O 1
ATOM 567 N N . THR A 1 71 ? -6.100 9.534 8.302 1.00 97.75 71 THR A N 1
ATOM 568 C CA . THR A 1 71 ? -4.654 9.799 8.237 1.00 97.75 71 THR A CA 1
ATOM 569 C C . THR A 1 71 ? -3.896 8.663 7.553 1.00 97.75 71 THR A C 1
ATOM 571 O O . THR A 1 71 ? -3.071 8.911 6.674 1.00 97.75 71 THR A O 1
ATOM 574 N N . LEU A 1 72 ? -4.196 7.414 7.916 1.00 97.94 72 LEU A N 1
ATOM 575 C CA . LEU A 1 72 ? -3.587 6.232 7.302 1.00 97.94 72 LEU A CA 1
ATOM 576 C C . LEU A 1 72 ? -3.912 6.132 5.804 1.00 97.94 72 LEU A C 1
ATOM 578 O O . LEU A 1 72 ? -3.037 5.794 5.011 1.00 97.94 72 LEU A O 1
ATOM 582 N N . LEU A 1 73 ? -5.140 6.474 5.395 1.00 98.38 73 LEU A N 1
ATOM 583 C CA . LEU A 1 73 ? -5.528 6.482 3.984 1.00 98.38 73 LEU A CA 1
ATOM 584 C C . LEU A 1 73 ? -4.726 7.523 3.197 1.00 98.38 73 LEU A C 1
ATOM 586 O O . LEU A 1 73 ? -4.211 7.194 2.132 1.00 98.38 73 LEU A O 1
ATOM 590 N N . ILE A 1 74 ? -4.588 8.743 3.723 1.00 98.44 74 ILE A N 1
ATOM 591 C CA . ILE A 1 74 ? -3.795 9.802 3.081 1.00 98.44 74 ILE A CA 1
ATOM 592 C C . ILE A 1 74 ? -2.343 9.345 2.927 1.00 98.44 74 ILE A C 1
ATOM 594 O O . ILE A 1 74 ? -1.792 9.416 1.835 1.00 98.44 74 ILE A O 1
ATOM 598 N N . LYS A 1 75 ? -1.746 8.804 3.995 1.00 98.19 75 LYS A N 1
ATOM 599 C CA . LYS A 1 75 ? -0.388 8.245 3.975 1.00 98.19 75 LYS A CA 1
ATOM 600 C C . LYS A 1 75 ? -0.213 7.179 2.885 1.00 98.19 75 LYS A C 1
ATOM 602 O O . LYS A 1 75 ? 0.766 7.235 2.149 1.00 98.19 75 LYS A O 1
ATOM 607 N N . LEU A 1 76 ? -1.152 6.237 2.775 1.00 98.12 76 LEU A N 1
ATOM 608 C CA . LEU A 1 76 ? -1.155 5.184 1.751 1.00 98.12 76 LEU A CA 1
ATOM 609 C C . LEU A 1 76 ? -1.266 5.754 0.335 1.00 98.12 76 LEU A C 1
ATOM 611 O O . LEU A 1 76 ? -0.542 5.322 -0.560 1.00 98.12 76 LEU A O 1
ATOM 615 N N . GLN A 1 77 ? -2.158 6.724 0.129 1.00 98.31 77 GLN A N 1
ATOM 616 C CA . GLN A 1 77 ? -2.334 7.393 -1.160 1.00 98.31 77 GLN A CA 1
ATOM 617 C C . GLN A 1 77 ? -1.070 8.145 -1.579 1.00 98.31 77 GLN A C 1
ATOM 619 O O . GLN A 1 77 ? -0.640 7.991 -2.720 1.00 98.31 77 GLN A O 1
ATOM 624 N N . SER A 1 78 ? -0.458 8.902 -0.664 1.00 98.25 78 SER A N 1
ATOM 625 C CA . SER A 1 78 ? 0.778 9.641 -0.933 1.00 98.25 78 SER A CA 1
ATOM 626 C C . SER A 1 78 ? 1.918 8.705 -1.314 1.00 98.25 78 SER A C 1
ATOM 628 O O . SER A 1 78 ? 2.491 8.867 -2.384 1.00 98.25 78 SER A O 1
ATOM 630 N N . THR A 1 79 ? 2.185 7.666 -0.515 1.00 97.81 79 THR A N 1
ATOM 631 C CA . THR A 1 79 ? 3.267 6.721 -0.826 1.00 97.81 79 THR A CA 1
ATOM 632 C C . THR A 1 79 ? 3.012 5.977 -2.143 1.00 97.81 79 THR A C 1
ATOM 634 O O . THR A 1 79 ? 3.932 5.781 -2.930 1.00 97.81 79 THR A O 1
ATOM 637 N N . SER A 1 80 ? 1.756 5.622 -2.441 1.00 97.56 80 SER A N 1
ATOM 638 C CA . SER A 1 80 ? 1.395 5.012 -3.732 1.00 97.56 80 SER A CA 1
ATOM 639 C C . SER A 1 80 ? 1.659 5.954 -4.912 1.00 97.56 80 SER A C 1
ATOM 641 O O . SER A 1 80 ? 2.135 5.519 -5.958 1.00 97.56 80 SER A O 1
ATOM 643 N N . LEU A 1 81 ? 1.360 7.247 -4.757 1.00 97.19 81 LEU A N 1
ATOM 644 C CA . LEU A 1 81 ? 1.626 8.259 -5.779 1.00 97.19 81 LEU A CA 1
ATOM 645 C C . LEU A 1 81 ? 3.131 8.483 -5.976 1.00 97.19 81 LEU A C 1
ATOM 647 O O . LEU A 1 81 ? 3.581 8.600 -7.115 1.00 97.19 81 LEU A O 1
ATOM 651 N N . ASP A 1 82 ? 3.905 8.499 -4.891 1.00 95.88 82 ASP A N 1
ATOM 652 C CA . ASP A 1 82 ? 5.362 8.630 -4.947 1.00 95.88 82 ASP A CA 1
ATOM 653 C C . ASP A 1 82 ? 5.994 7.467 -5.719 1.00 95.88 82 ASP A C 1
ATOM 655 O O . ASP A 1 82 ? 6.843 7.699 -6.580 1.00 95.88 82 ASP A O 1
ATOM 659 N N . ILE A 1 83 ? 5.520 6.235 -5.500 1.00 94.31 83 ILE A N 1
ATOM 660 C CA . ILE A 1 83 ? 5.920 5.058 -6.287 1.00 94.31 83 ILE A CA 1
ATOM 661 C C . ILE A 1 83 ? 5.646 5.293 -7.775 1.00 94.31 83 ILE A C 1
ATOM 663 O O . ILE A 1 83 ? 6.566 5.191 -8.587 1.00 94.31 83 ILE A O 1
ATOM 667 N N . CYS A 1 84 ? 4.419 5.677 -8.140 1.00 93.81 84 CYS A N 1
ATOM 668 C CA . CYS A 1 84 ? 4.061 5.960 -9.532 1.00 93.81 84 CYS A CA 1
ATOM 669 C C . CYS A 1 84 ? 4.965 7.033 -10.162 1.00 93.81 84 CYS A C 1
ATOM 671 O O . CYS A 1 84 ? 5.466 6.847 -11.271 1.00 93.81 84 CYS A O 1
ATOM 673 N N . HIS A 1 85 ? 5.229 8.136 -9.457 1.00 92.62 85 HIS A N 1
ATOM 674 C CA . HIS A 1 85 ? 6.133 9.179 -9.941 1.00 92.62 85 HIS A CA 1
ATOM 675 C C . HIS A 1 85 ? 7.566 8.678 -10.126 1.00 92.62 85 HIS A C 1
ATOM 677 O O . HIS A 1 85 ? 8.220 9.036 -11.106 1.00 92.62 85 HIS A O 1
ATOM 683 N N . MET A 1 86 ? 8.068 7.862 -9.202 1.00 89.56 86 MET A N 1
ATOM 684 C CA . MET A 1 86 ? 9.417 7.308 -9.281 1.00 89.56 86 MET A CA 1
ATOM 685 C C . MET A 1 86 ? 9.564 6.320 -10.437 1.00 89.56 86 MET A C 1
ATOM 687 O O . MET A 1 86 ? 10.592 6.338 -11.115 1.00 89.56 86 MET A O 1
ATOM 691 N N . ILE A 1 87 ? 8.532 5.525 -10.722 1.00 88.69 87 ILE A N 1
ATOM 692 C CA . ILE A 1 87 ? 8.490 4.642 -11.893 1.00 88.69 87 ILE A CA 1
ATOM 693 C C . ILE A 1 87 ? 8.550 5.469 -13.176 1.00 88.69 87 ILE A C 1
ATOM 695 O O . ILE A 1 87 ? 9.416 5.234 -14.014 1.00 88.69 87 ILE A O 1
ATOM 699 N N . VAL A 1 88 ? 7.693 6.487 -13.309 1.00 88.88 88 VAL A N 1
ATOM 700 C CA . VAL A 1 88 ? 7.676 7.364 -14.493 1.00 88.88 88 VAL A CA 1
ATOM 701 C C . VAL A 1 88 ? 9.032 8.039 -14.699 1.00 88.88 88 VAL A C 1
ATOM 703 O O . VAL A 1 88 ? 9.561 8.021 -15.807 1.00 88.88 88 VAL A O 1
ATOM 706 N N . LYS A 1 89 ? 9.638 8.575 -13.633 1.00 85.88 89 LYS A N 1
ATOM 707 C CA . LYS A 1 89 ? 10.986 9.163 -13.695 1.00 85.88 89 LYS A CA 1
ATOM 708 C C . LYS A 1 89 ? 12.046 8.149 -14.123 1.00 85.88 89 LYS A C 1
ATOM 710 O O . LYS A 1 89 ? 12.940 8.504 -14.882 1.00 85.88 89 LYS A O 1
ATOM 715 N N . SER A 1 90 ? 11.944 6.905 -13.655 1.00 81.50 90 SER A N 1
ATOM 716 C CA . SER A 1 90 ? 12.883 5.835 -14.012 1.00 81.50 90 SER A CA 1
ATOM 717 C C . SER A 1 90 ? 12.744 5.421 -15.478 1.00 81.50 90 SER A C 1
ATOM 719 O O . SER A 1 90 ? 13.745 5.132 -16.117 1.00 81.50 90 SER A O 1
ATOM 721 N N . LEU A 1 91 ? 11.530 5.454 -16.035 1.00 82.38 91 LEU A N 1
ATOM 722 C CA . LEU A 1 91 ? 11.277 5.168 -17.452 1.00 82.38 91 LEU A CA 1
ATOM 723 C C . LEU A 1 91 ? 11.694 6.312 -18.390 1.00 82.38 91 LEU A C 1
ATOM 725 O O . LEU A 1 91 ? 11.947 6.080 -19.567 1.00 82.38 91 LEU A O 1
ATOM 729 N N . GLN A 1 92 ? 11.732 7.547 -17.887 1.00 82.31 92 GLN A N 1
ATOM 730 C CA . GLN A 1 92 ? 12.122 8.734 -18.654 1.00 82.31 92 GLN A CA 1
ATOM 731 C C . GLN A 1 92 ? 13.628 9.017 -18.615 1.00 82.31 92 GLN A C 1
ATOM 733 O O . GLN A 1 92 ? 14.092 9.919 -19.317 1.00 82.31 92 GLN A O 1
ATOM 738 N N . SER A 1 93 ? 14.401 8.294 -17.799 1.00 69.38 93 SER A N 1
ATOM 739 C CA . SER A 1 93 ? 15.848 8.468 -17.772 1.00 69.38 93 SER A CA 1
ATOM 740 C C . SER A 1 93 ? 16.454 7.917 -19.074 1.00 69.38 93 SER A C 1
ATOM 742 O O . SER A 1 93 ? 16.076 6.834 -19.531 1.00 69.38 93 SER A O 1
ATOM 744 N N . PRO A 1 94 ? 17.360 8.659 -19.737 1.00 64.38 94 PRO A N 1
ATOM 745 C CA . PRO A 1 94 ? 18.019 8.144 -20.926 1.00 64.38 94 PRO A CA 1
ATOM 746 C C . PRO A 1 94 ? 18.819 6.882 -20.567 1.00 64.38 94 PRO A C 1
ATOM 748 O O . PRO A 1 94 ? 19.410 6.830 -19.481 1.00 64.38 94 PRO A O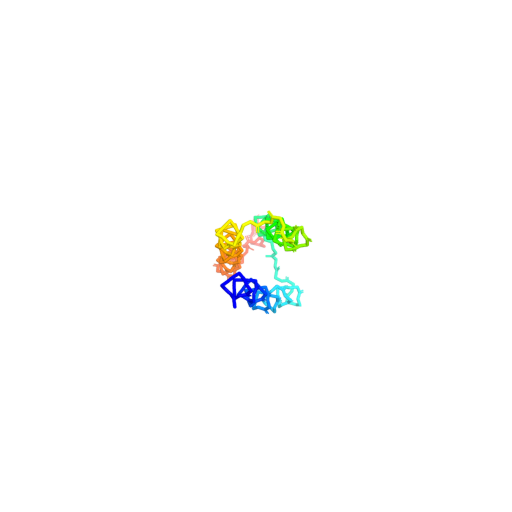 1
ATOM 751 N N . PRO A 1 95 ? 18.874 5.876 -21.462 1.00 60.53 95 PRO A N 1
ATOM 752 C CA . PRO A 1 95 ? 19.704 4.702 -21.239 1.00 60.53 95 PRO A CA 1
ATOM 753 C C . PRO A 1 95 ? 21.135 5.163 -20.973 1.00 60.53 95 PRO A C 1
ATOM 755 O O . PRO A 1 95 ? 21.669 6.013 -21.691 1.00 60.53 95 PRO A O 1
ATOM 758 N N . SER A 1 96 ? 21.740 4.638 -19.909 1.00 57.94 96 SER A N 1
ATOM 759 C CA . SER A 1 96 ? 23.105 4.981 -19.527 1.00 57.94 96 SER A CA 1
ATOM 760 C C . SER A 1 96 ? 24.031 4.701 -20.713 1.00 57.94 96 SER A C 1
ATOM 762 O O . SER A 1 96 ? 24.224 3.550 -21.098 1.00 57.94 96 SER A O 1
ATOM 764 N N . VAL A 1 97 ? 24.580 5.749 -21.331 1.00 56.84 97 VAL A N 1
ATOM 765 C CA . VAL A 1 97 ? 25.564 5.609 -22.410 1.00 56.84 97 VAL A CA 1
ATOM 766 C C . VAL A 1 97 ? 26.868 5.142 -21.769 1.00 56.84 97 VAL A C 1
ATOM 768 O O . VAL A 1 97 ? 27.678 5.955 -21.338 1.00 56.84 97 VAL A O 1
ATOM 771 N N . SER A 1 98 ? 27.063 3.830 -21.654 1.00 59.06 98 SER A N 1
ATOM 772 C CA . SER A 1 98 ? 28.268 3.247 -21.050 1.00 59.06 98 SER A CA 1
ATOM 773 C C . SER A 1 98 ? 29.035 2.306 -21.982 1.00 59.06 98 SER A C 1
ATOM 775 O O . SER A 1 98 ? 29.688 1.382 -21.510 1.00 59.06 98 SER A O 1
ATOM 777 N N . VAL A 1 99 ? 29.010 2.533 -23.305 1.00 55.66 99 VAL A N 1
ATOM 778 C CA . VAL A 1 99 ? 29.763 1.671 -24.248 1.00 55.66 99 VAL A CA 1
ATOM 779 C C . VAL A 1 99 ? 30.710 2.418 -25.204 1.00 55.66 99 VAL A C 1
ATOM 781 O O . VAL A 1 99 ? 31.579 1.786 -25.791 1.00 55.66 99 VAL A O 1
ATOM 784 N N . LEU A 1 100 ? 30.669 3.751 -25.326 1.00 54.34 100 LEU A N 1
ATOM 785 C CA . LEU A 1 100 ? 31.503 4.454 -26.327 1.00 54.34 100 LEU A CA 1
ATOM 786 C C . LEU A 1 100 ? 32.801 5.097 -25.808 1.00 54.34 100 LEU A C 1
ATOM 788 O O . LEU A 1 100 ? 33.576 5.596 -26.615 1.00 54.34 100 LEU A O 1
ATOM 792 N N . ALA A 1 101 ? 33.099 5.047 -24.506 1.00 54.72 101 ALA A N 1
ATOM 793 C CA . ALA A 1 101 ? 34.331 5.643 -23.966 1.00 54.72 101 ALA A CA 1
ATOM 794 C C . ALA A 1 101 ? 35.590 4.754 -24.102 1.00 54.72 101 ALA A C 1
ATOM 796 O O . ALA A 1 101 ? 36.673 5.190 -23.733 1.00 54.72 101 ALA A O 1
ATOM 797 N N . ASN A 1 102 ? 35.468 3.533 -24.642 1.00 55.91 102 ASN A N 1
ATOM 798 C CA . ASN A 1 102 ? 36.576 2.570 -24.762 1.00 55.91 102 ASN A CA 1
ATOM 799 C C . ASN A 1 102 ? 37.100 2.392 -26.206 1.00 55.91 102 ASN A C 1
ATOM 801 O O . ASN A 1 102 ? 37.732 1.380 -26.496 1.00 55.91 102 ASN A O 1
ATOM 805 N N . LEU A 1 103 ? 36.818 3.327 -27.124 1.00 55.62 103 LEU A N 1
ATOM 806 C CA . LEU A 1 103 ? 37.240 3.244 -28.536 1.00 55.62 103 LEU A CA 1
ATOM 807 C C . LEU A 1 103 ? 38.085 4.443 -29.020 1.00 55.62 103 LEU A C 1
ATOM 809 O O . LEU A 1 103 ? 38.041 4.771 -30.205 1.00 55.62 103 LEU A O 1
ATOM 813 N N . GLN A 1 104 ? 38.867 5.085 -28.147 1.00 51.56 104 GLN A N 1
ATOM 814 C CA . GLN A 1 104 ? 39.888 6.060 -28.567 1.00 51.56 104 GLN A CA 1
ATOM 815 C C . GLN A 1 104 ? 41.274 5.680 -28.065 1.00 51.56 104 GLN A C 1
ATOM 817 O O . GLN A 1 104 ? 41.380 5.297 -26.880 1.00 51.56 104 GLN A O 1
#

Secondary structure (DSSP, 8-state):
-HHHHHHHHHHHHHHHHHHHHHHHHHTT----HHHHHHHHHHHHHHHHHHHHHHT--TTS-HHHHHHHHHHHHHHHHHHHHHHHHHHHHHHHSPP---SSTT--

Radius of gyration: 18.8 Å; Cα contacts (8 Å, |Δi|>4): 46; chains: 1; bounding box: 60×19×52 Å

InterPro domains:
  IPR057314 PUB2-4-like, N-terminal domain [PF25240] (1-104)

Nearest PDB structures (foldseek):
  1yo7-assembly2_B  TM=4.768E-01  e=4.385E+00  Escherichia coli

Foldseek 3Di:
DLLVVLVVLLVVLCVVLVVVVVVCVVVVQDQDPVLVVLVVQLVVLVVLLVVLVVPDDPPDDPVNSNVSSVVSSVSNNVSSVVNVVSSVVSVPDPDPPDDPPPPD

Solvent-accessible surface area (backbone atoms only — not comparable to full-atom values): 6126 Å² total; per-residue (Å²): 110,75,48,60,55,44,54,53,48,43,53,51,50,51,64,61,48,46,61,61,55,50,48,37,63,75,70,61,56,84,72,54,75,70,50,54,56,44,51,51,51,41,52,52,48,51,49,55,46,50,54,52,59,72,70,56,52,94,87,60,53,71,66,57,49,38,52,54,45,49,53,49,38,52,53,47,53,52,43,53,48,50,48,53,52,48,51,53,53,58,72,68,50,76,79,82,88,81,75,75,90,83,79,126